Protein AF-A0A962JKN7-F1 (afdb_monomer_lite)

pLDDT: mean 92.86, std 7.68, range [55.69, 98.25]

Radius of gyration: 14.34 Å; chains: 1; bounding box: 36×34×27 Å

Structure (mmCIF, N/CA/C/O backbone):
data_AF-A0A962JKN7-F1
#
_entry.id   AF-A0A962JKN7-F1
#
loop_
_atom_site.group_PDB
_atom_site.id
_atom_site.type_symbol
_atom_site.label_atom_id
_atom_site.label_alt_id
_atom_site.label_comp_id
_atom_site.label_asym_id
_atom_site.label_entity_id
_atom_site.label_seq_id
_atom_site.pdbx_PDB_ins_code
_atom_site.Cartn_x
_atom_site.Cartn_y
_atom_site.Cartn_z
_atom_site.occupancy
_atom_site.B_iso_or_equiv
_atom_site.auth_seq_id
_atom_site.auth_comp_id
_atom_site.auth_asym_id
_atom_site.auth_atom_id
_atom_site.pdbx_PDB_model_num
ATOM 1 N N . MET A 1 1 ? 12.296 -7.113 -0.905 1.00 89.62 1 MET A N 1
ATOM 2 C CA . MET A 1 1 ? 11.095 -6.975 -0.049 1.00 89.62 1 MET A CA 1
ATOM 3 C C . MET A 1 1 ? 10.970 -5.520 0.355 1.00 89.62 1 MET A C 1
ATOM 5 O O . MET A 1 1 ? 11.975 -4.940 0.745 1.00 89.62 1 MET A O 1
ATOM 9 N N . LEU A 1 2 ? 9.780 -4.939 0.223 1.00 96.62 2 LEU A N 1
ATOM 10 C CA . LEU A 1 2 ? 9.479 -3.543 0.534 1.00 96.62 2 LEU A CA 1
ATOM 11 C C . LEU A 1 2 ? 8.229 -3.481 1.411 1.00 96.62 2 LEU A C 1
ATOM 13 O O . LEU A 1 2 ? 7.221 -4.105 1.085 1.00 96.62 2 LEU A O 1
ATOM 17 N N . LEU A 1 3 ? 8.297 -2.715 2.498 1.00 97.25 3 LEU A N 1
ATOM 18 C CA . LEU A 1 3 ? 7.137 -2.360 3.309 1.00 97.25 3 LEU A CA 1
ATOM 19 C C . LEU A 1 3 ? 6.649 -0.983 2.858 1.00 97.25 3 LEU A C 1
ATOM 21 O O . LEU A 1 3 ? 7.410 -0.018 2.889 1.00 97.25 3 LEU A O 1
ATOM 25 N N . LEU A 1 4 ? 5.412 -0.911 2.381 1.00 97.38 4 LEU A N 1
ATOM 26 C CA . LEU A 1 4 ? 4.843 0.293 1.796 1.00 97.38 4 LEU A CA 1
ATOM 27 C C . LEU A 1 4 ? 4.178 1.157 2.865 1.00 97.38 4 LEU A C 1
ATOM 29 O O . LEU A 1 4 ? 3.395 0.663 3.673 1.00 97.38 4 LEU A O 1
ATOM 33 N N . ASP A 1 5 ? 4.463 2.453 2.806 1.00 97.06 5 ASP A N 1
ATOM 34 C CA . ASP A 1 5 ? 3.780 3.486 3.581 1.00 97.06 5 ASP A CA 1
ATOM 35 C C . ASP A 1 5 ? 2.432 3.877 2.937 1.00 97.06 5 ASP A C 1
ATOM 37 O O . ASP A 1 5 ? 2.189 3.648 1.745 1.00 97.06 5 ASP A O 1
ATOM 41 N N . THR A 1 6 ? 1.566 4.532 3.706 1.00 96.62 6 THR A N 1
ATOM 42 C CA . THR A 1 6 ? 0.232 4.999 3.303 1.00 96.62 6 THR A CA 1
ATOM 43 C C . THR A 1 6 ? 0.275 5.917 2.084 1.00 96.62 6 THR A C 1
ATOM 45 O O . THR A 1 6 ? -0.579 5.815 1.196 1.00 96.62 6 THR A O 1
ATOM 48 N N . ASN A 1 7 ? 1.299 6.767 1.974 1.00 94.81 7 ASN A N 1
ATOM 49 C CA . ASN A 1 7 ? 1.480 7.652 0.822 1.00 94.81 7 ASN A CA 1
ATOM 50 C C . ASN A 1 7 ? 1.749 6.871 -0.468 1.00 94.81 7 ASN A C 1
ATOM 52 O O . ASN A 1 7 ? 1.158 7.160 -1.509 1.00 94.81 7 ASN A O 1
ATOM 56 N N . VAL A 1 8 ? 2.592 5.838 -0.389 1.00 96.19 8 VAL A N 1
ATOM 57 C CA . VAL A 1 8 ? 2.936 4.987 -1.534 1.00 96.19 8 VAL A CA 1
ATOM 58 C C . VAL A 1 8 ? 1.706 4.215 -2.000 1.00 96.19 8 VAL A C 1
ATOM 60 O O . VAL A 1 8 ? 1.404 4.202 -3.192 1.00 96.19 8 VAL A O 1
ATOM 63 N N . VAL A 1 9 ? 0.941 3.633 -1.072 1.00 95.44 9 VAL A N 1
ATOM 64 C CA . VAL A 1 9 ? -0.310 2.929 -1.401 1.00 95.44 9 VAL A CA 1
ATOM 65 C C . VAL A 1 9 ? -1.348 3.885 -2.005 1.00 95.44 9 VAL A C 1
ATOM 67 O O . VAL A 1 9 ? -2.022 3.548 -2.981 1.00 95.44 9 VAL A O 1
ATOM 70 N N . SER A 1 10 ? -1.445 5.108 -1.480 1.00 93.88 10 SER A N 1
ATOM 71 C CA . SER A 1 10 ? -2.351 6.137 -2.002 1.00 93.88 10 SER A CA 1
ATOM 72 C C . SER A 1 10 ? -1.982 6.583 -3.420 1.00 93.88 10 SER A C 1
ATOM 74 O O . SER A 1 10 ? -2.869 6.772 -4.255 1.00 93.88 10 SER A O 1
ATOM 76 N N . GLU A 1 11 ? -0.690 6.714 -3.721 1.00 95.25 11 GLU A N 1
ATOM 77 C CA . GLU A 1 11 ? -0.196 7.064 -5.055 1.00 95.25 11 GLU A CA 1
ATOM 78 C C . GLU A 1 11 ? -0.342 5.894 -6.044 1.00 95.25 11 GLU A C 1
ATOM 80 O O . GLU A 1 11 ? -0.747 6.105 -7.189 1.00 95.25 11 GLU A O 1
ATOM 85 N N . LEU A 1 12 ? -0.140 4.643 -5.601 1.00 94.38 12 LEU A N 1
ATOM 86 C CA . LEU A 1 12 ? -0.378 3.437 -6.413 1.00 94.38 12 LEU A CA 1
ATOM 87 C C . LEU A 1 12 ? -1.806 3.387 -6.970 1.00 94.38 12 LEU A C 1
ATOM 89 O O . LEU A 1 12 ? -2.002 3.017 -8.128 1.00 94.38 12 LEU A O 1
ATOM 93 N N . ARG A 1 13 ? -2.810 3.837 -6.204 1.00 92.31 13 ARG A N 1
ATOM 94 C CA . ARG A 1 13 ? -4.201 3.923 -6.690 1.00 92.31 13 ARG A CA 1
ATOM 95 C C . ARG A 1 13 ? -4.365 4.873 -7.877 1.00 92.31 13 ARG A C 1
ATOM 97 O O . ARG A 1 13 ? -5.257 4.668 -8.699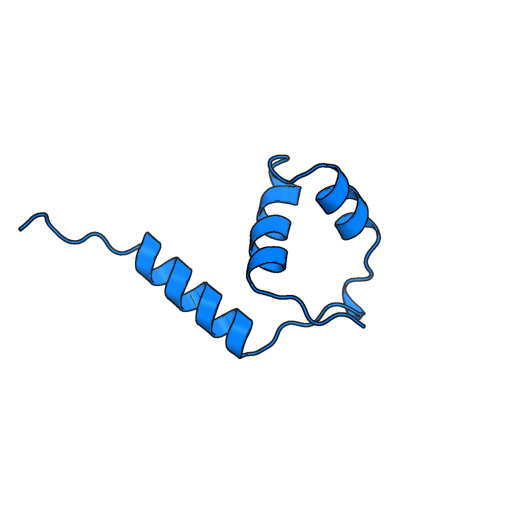 1.00 92.31 13 ARG A O 1
ATOM 104 N N . LYS A 1 14 ? -3.517 5.899 -7.991 1.00 94.19 14 LYS A N 1
ATOM 105 C CA . LYS A 1 14 ? -3.563 6.864 -9.098 1.00 94.19 14 LYS A CA 1
ATOM 106 C C . LYS A 1 14 ? -2.935 6.313 -10.377 1.00 94.19 14 LYS A C 1
ATOM 108 O O . LYS A 1 14 ? -3.319 6.772 -11.456 1.00 94.19 14 LYS A O 1
ATOM 113 N N . VAL A 1 15 ? -2.045 5.316 -10.284 1.00 92.38 15 VAL A N 1
ATOM 114 C CA . VAL A 1 15 ? -1.326 4.724 -11.431 1.00 92.38 15 VAL A CA 1
ATOM 115 C C . VAL A 1 15 ? -2.303 4.195 -12.481 1.00 92.38 15 VAL A C 1
ATOM 117 O O . VAL A 1 15 ? -2.173 4.532 -13.656 1.00 92.38 15 VAL A O 1
ATOM 120 N N . ASN A 1 16 ? -3.343 3.467 -12.062 1.00 85.06 16 ASN A N 1
ATOM 121 C CA . ASN A 1 16 ? -4.359 2.920 -12.974 1.00 85.06 16 ASN A CA 1
ATOM 122 C C . ASN A 1 16 ? -5.255 3.994 -13.610 1.00 85.06 16 ASN A C 1
ATOM 124 O O . ASN A 1 16 ? -5.878 3.745 -14.635 1.00 85.06 16 ASN A O 1
ATOM 128 N N . THR A 1 17 ? -5.314 5.191 -13.022 1.00 92.06 17 THR A N 1
ATOM 129 C CA . THR A 1 17 ? -6.094 6.323 -13.551 1.00 92.06 17 THR A CA 1
ATOM 130 C C . THR A 1 17 ? -5.249 7.307 -14.364 1.00 92.06 17 THR A C 1
ATOM 132 O O . THR A 1 17 ? -5.767 8.332 -14.796 1.00 92.06 17 THR A O 1
ATOM 135 N N . GLY A 1 18 ? -3.948 7.036 -14.541 1.00 90.44 18 GLY A N 1
ATOM 136 C CA . GLY A 1 18 ? -3.015 7.925 -15.243 1.00 90.44 18 GLY A CA 1
ATOM 137 C C . GLY A 1 18 ? -2.704 9.235 -14.509 1.00 90.44 18 GLY A C 1
ATOM 138 O O . GLY A 1 18 ? -2.108 10.130 -15.094 1.00 90.44 18 GLY A O 1
ATOM 139 N N . LYS A 1 19 ? -3.109 9.360 -13.238 1.00 93.75 19 LYS A N 1
ATOM 140 C CA . LYS A 1 19 ? -2.947 10.577 -12.421 1.00 93.75 19 LYS A CA 1
ATOM 141 C C . LYS A 1 19 ? -1.730 10.542 -11.493 1.00 93.75 19 LYS A C 1
ATOM 143 O O . LYS A 1 19 ? -1.519 11.502 -10.758 1.00 93.75 19 LYS A O 1
ATOM 148 N N . ALA A 1 20 ? -1.001 9.428 -11.459 1.00 94.88 20 ALA A N 1
ATOM 149 C CA . ALA A 1 20 ? 0.209 9.306 -10.654 1.00 94.88 20 ALA A CA 1
ATOM 150 C C . ALA A 1 20 ? 1.379 10.052 -11.301 1.00 94.88 20 ALA A C 1
ATOM 152 O O . ALA A 1 20 ? 1.423 10.191 -12.527 1.00 94.88 20 ALA A O 1
ATOM 153 N N . ASP A 1 21 ? 2.356 10.450 -10.487 1.00 95.94 21 ASP A N 1
ATOM 154 C CA . ASP A 1 21 ? 3.648 10.910 -11.002 1.00 95.94 2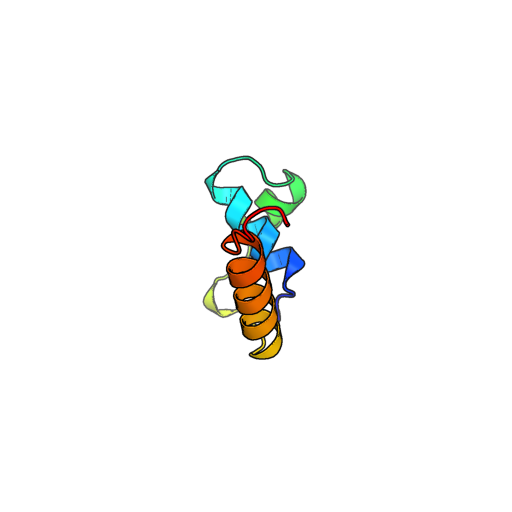1 ASP A CA 1
ATOM 155 C C . ASP A 1 21 ? 4.271 9.866 -11.953 1.00 95.94 21 ASP A C 1
ATOM 157 O O . ASP A 1 21 ? 4.242 8.657 -11.700 1.00 95.94 21 ASP A O 1
ATOM 161 N N . SER A 1 22 ? 4.835 10.325 -13.072 1.00 94.88 22 SER A N 1
ATOM 162 C CA . SER A 1 22 ? 5.331 9.440 -14.132 1.00 94.88 22 SER A CA 1
ATOM 163 C C . SER A 1 22 ? 6.542 8.611 -13.700 1.00 94.88 22 SER A C 1
ATOM 165 O O . SER A 1 22 ? 6.657 7.446 -14.095 1.00 94.88 22 SER A O 1
ATOM 167 N N . ARG A 1 23 ? 7.418 9.164 -12.850 1.00 96.06 23 ARG A N 1
ATOM 168 C CA . ARG A 1 23 ? 8.573 8.443 -12.297 1.00 96.06 23 ARG A CA 1
ATOM 169 C C . ARG A 1 23 ? 8.103 7.400 -11.294 1.00 96.06 23 ARG A C 1
ATOM 171 O O . ARG A 1 23 ? 8.567 6.262 -11.343 1.00 96.06 23 ARG A O 1
ATOM 178 N N . PHE A 1 24 ? 7.133 7.756 -10.452 1.00 95.75 24 PHE A N 1
ATOM 179 C CA . PHE A 1 24 ? 6.515 6.817 -9.520 1.00 95.75 24 PHE A CA 1
ATOM 180 C C . PHE A 1 24 ? 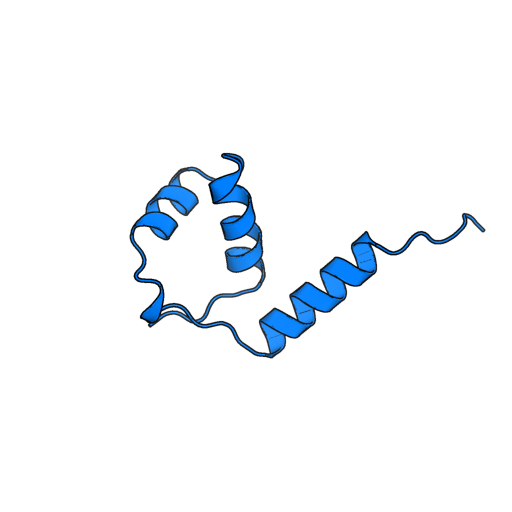5.820 5.661 -10.248 1.00 95.75 24 PHE A C 1
ATOM 182 O O . PHE A 1 24 ? 6.044 4.497 -9.922 1.00 95.75 24 PHE A O 1
ATOM 189 N N . ALA A 1 25 ? 5.021 5.956 -11.276 1.00 95.62 25 ALA A N 1
ATOM 190 C CA . ALA A 1 25 ? 4.328 4.942 -12.062 1.00 95.62 25 ALA A CA 1
ATOM 191 C C . ALA A 1 25 ? 5.306 3.991 -12.771 1.00 95.62 25 ALA A C 1
ATOM 193 O O . ALA A 1 25 ? 5.049 2.790 -12.853 1.00 95.62 25 ALA A O 1
ATOM 194 N N . HIS A 1 26 ? 6.433 4.509 -13.270 1.00 95.75 26 HIS A N 1
ATOM 195 C CA . HIS A 1 26 ? 7.483 3.687 -13.866 1.00 95.75 26 HIS A CA 1
ATOM 196 C C . HIS A 1 26 ? 8.140 2.764 -12.833 1.00 95.75 26 HIS A C 1
ATOM 198 O O . HIS A 1 26 ? 8.240 1.562 -13.073 1.00 95.75 26 HIS A O 1
ATOM 204 N N . TRP A 1 27 ? 8.513 3.300 -11.668 1.00 95.31 27 TRP A N 1
ATOM 205 C CA . TRP A 1 27 ? 9.055 2.514 -10.560 1.00 95.31 27 TRP A CA 1
ATOM 206 C C . TRP A 1 27 ? 8.076 1.425 -10.100 1.00 95.31 27 TRP A C 1
ATOM 208 O O . TRP A 1 27 ? 8.465 0.265 -9.972 1.00 95.31 27 TRP A O 1
ATOM 218 N N . ALA A 1 28 ? 6.798 1.769 -9.919 1.00 94.38 28 ALA A N 1
ATOM 219 C CA . ALA A 1 28 ? 5.763 0.851 -9.448 1.00 94.38 28 ALA A CA 1
ATOM 220 C C . ALA A 1 28 ? 5.578 -0.351 -10.388 1.00 94.38 28 ALA A C 1
ATOM 222 O O . ALA A 1 28 ? 5.443 -1.482 -9.926 1.00 94.38 28 ALA A O 1
ATOM 223 N N . LYS A 1 29 ? 5.632 -0.125 -11.708 1.00 93.12 29 LYS A N 1
ATOM 224 C CA . LYS A 1 29 ? 5.508 -1.179 -12.730 1.00 93.12 29 LYS A CA 1
ATOM 225 C C . LYS A 1 29 ? 6.669 -2.177 -12.746 1.00 93.12 29 LYS A C 1
ATOM 227 O O . LYS A 1 29 ? 6.520 -3.251 -13.318 1.00 93.12 29 LYS A O 1
ATOM 232 N N . GLN A 1 30 ? 7.809 -1.833 -12.153 1.00 95.19 30 GLN A N 1
ATOM 233 C CA . GLN A 1 30 ? 8.981 -2.710 -12.076 1.00 95.19 30 GLN A CA 1
ATOM 234 C C . GLN A 1 30 ? 8.992 -3.586 -10.818 1.00 95.19 30 GLN A C 1
ATOM 236 O O . GLN A 1 30 ? 9.838 -4.470 -10.701 1.00 95.19 30 GLN A O 1
ATOM 241 N N . GLN A 1 31 ? 8.087 -3.345 -9.864 1.00 95.12 31 GLN A N 1
ATOM 242 C CA . GLN A 1 31 ? 8.080 -4.079 -8.605 1.00 95.12 31 GLN A CA 1
ATOM 243 C C . GLN A 1 31 ? 7.383 -5.433 -8.749 1.00 95.12 31 GLN A C 1
ATOM 245 O O . GLN A 1 31 ? 6.331 -5.553 -9.377 1.00 95.12 31 GLN A O 1
ATOM 250 N N . LEU A 1 32 ? 7.938 -6.457 -8.099 1.00 96.12 32 LEU A N 1
ATOM 251 C CA . LEU A 1 32 ? 7.288 -7.757 -7.990 1.00 96.12 32 LEU A CA 1
ATOM 252 C C . LEU A 1 32 ? 6.283 -7.735 -6.833 1.00 96.12 32 LEU A C 1
ATOM 254 O O . LEU A 1 32 ? 6.675 -7.544 -5.684 1.00 96.12 32 LEU A O 1
ATOM 258 N N . LEU A 1 33 ? 5.002 -7.985 -7.121 1.00 92.44 33 LEU A N 1
ATOM 259 C CA . LEU A 1 33 ? 3.920 -7.944 -6.123 1.00 92.44 33 LEU A CA 1
ATOM 260 C C . LEU A 1 33 ? 4.187 -8.822 -4.891 1.00 92.44 33 LEU A C 1
ATOM 262 O O . LEU A 1 33 ? 3.907 -8.398 -3.777 1.00 92.44 33 LEU A O 1
ATOM 266 N N . SER A 1 34 ? 4.790 -10.005 -5.062 1.00 96.50 34 SER A N 1
ATOM 267 C CA . SER A 1 34 ? 5.129 -10.912 -3.949 1.00 96.50 34 SER A CA 1
ATOM 268 C C . SER A 1 34 ? 6.205 -10.368 -2.999 1.00 96.50 34 SER A C 1
ATOM 270 O O . SER A 1 34 ? 6.461 -10.943 -1.941 1.00 96.50 34 SER A O 1
ATOM 272 N N . GLN A 1 35 ? 6.854 -9.262 -3.366 1.00 97.06 35 GLN A N 1
ATOM 273 C CA . GLN A 1 35 ? 7.835 -8.577 -2.536 1.00 97.06 35 GLN A CA 1
ATOM 274 C C . GLN A 1 35 ? 7.299 -7.292 -1.899 1.00 97.06 35 GLN A C 1
ATOM 276 O O . GLN A 1 35 ? 8.072 -6.631 -1.202 1.00 97.06 35 GLN A O 1
ATOM 281 N N . LEU A 1 36 ? 6.030 -6.940 -2.120 1.00 96.88 36 LEU A N 1
ATOM 282 C CA . LEU A 1 36 ? 5.392 -5.756 -1.554 1.00 96.88 36 LEU A CA 1
ATOM 283 C C . LEU A 1 36 ? 4.521 -6.145 -0.359 1.00 96.88 36 LEU A C 1
ATOM 285 O O . LEU A 1 36 ? 3.687 -7.041 -0.450 1.00 96.88 36 LEU A O 1
AT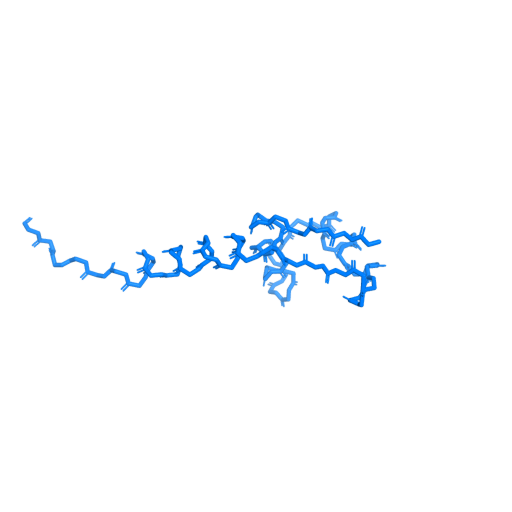OM 289 N N . TYR A 1 37 ? 4.709 -5.442 0.750 1.00 97.31 37 TYR A N 1
ATOM 290 C CA . TYR A 1 37 ? 4.017 -5.681 2.012 1.00 97.31 37 TYR A CA 1
ATOM 291 C C . TYR A 1 37 ? 3.427 -4.371 2.528 1.00 97.31 37 TYR A C 1
ATOM 293 O O . TYR A 1 37 ? 3.924 -3.292 2.211 1.00 97.31 37 TYR A O 1
ATOM 301 N N . VAL A 1 38 ? 2.395 -4.461 3.359 1.00 97.38 38 VAL A N 1
ATOM 302 C CA . VAL A 1 38 ? 1.818 -3.324 4.087 1.00 97.38 38 VAL A CA 1
ATOM 303 C C . VAL A 1 38 ? 1.761 -3.659 5.570 1.00 97.38 38 VAL A C 1
ATOM 305 O O . VAL A 1 38 ? 1.572 -4.817 5.944 1.00 97.38 38 VAL A O 1
ATOM 308 N N . SER A 1 39 ? 1.945 -2.651 6.419 1.00 98.25 39 SER A N 1
ATOM 309 C CA . SER A 1 39 ? 1.766 -2.806 7.862 1.00 98.25 39 SER A CA 1
ATOM 310 C C . SER A 1 39 ? 0.278 -2.784 8.211 1.00 98.25 39 SER A C 1
ATOM 312 O O . SER A 1 39 ? -0.504 -2.099 7.551 1.00 98.25 39 SER A O 1
ATOM 314 N N . ALA A 1 40 ? -0.113 -3.448 9.302 1.00 98.06 40 ALA A N 1
ATOM 315 C CA . ALA A 1 40 ? -1.450 -3.283 9.877 1.00 98.06 40 ALA A CA 1
ATOM 316 C C . ALA A 1 40 ? -1.750 -1.807 10.226 1.00 98.06 40 ALA A C 1
ATOM 318 O O . ALA A 1 40 ? -2.894 -1.372 10.132 1.00 98.06 40 ALA A O 1
ATOM 319 N N . ILE A 1 41 ? -0.719 -1.013 10.544 1.00 97.62 41 ILE A N 1
ATOM 320 C CA . ILE A 1 41 ? -0.851 0.433 10.783 1.00 97.62 41 ILE A CA 1
ATOM 321 C C . ILE A 1 41 ? -1.215 1.184 9.496 1.00 97.62 41 ILE A C 1
ATOM 323 O O . ILE A 1 41 ? -2.139 1.987 9.505 1.00 97.62 41 ILE A O 1
ATOM 327 N N . THR A 1 42 ? -0.567 0.868 8.371 1.00 97.62 42 THR A N 1
ATOM 328 C CA . THR A 1 42 ? -0.899 1.432 7.049 1.00 97.62 42 THR A CA 1
ATOM 329 C C . THR A 1 42 ? -2.348 1.130 6.662 1.00 97.62 42 THR A C 1
ATOM 331 O O . THR A 1 42 ? -3.035 1.978 6.100 1.00 97.62 42 THR A O 1
ATOM 334 N N . VAL A 1 43 ? -2.842 -0.070 6.987 1.00 97.62 43 VAL A N 1
ATOM 335 C CA . VAL A 1 43 ? -4.253 -0.431 6.773 1.00 97.62 43 VAL A CA 1
ATOM 336 C C . VAL A 1 43 ? -5.174 0.443 7.630 1.00 97.62 43 VAL A C 1
ATOM 338 O O . VAL A 1 43 ? -6.087 1.061 7.087 1.00 97.62 43 VAL A O 1
ATOM 341 N N . MET A 1 44 ? -4.892 0.568 8.930 1.00 97.94 44 MET A N 1
ATOM 342 C CA . MET A 1 44 ? -5.659 1.417 9.851 1.00 97.94 44 MET A CA 1
ATOM 343 C C . MET A 1 44 ? -5.712 2.884 9.388 1.00 97.94 44 MET A C 1
ATOM 345 O O . MET A 1 44 ? -6.772 3.507 9.406 1.00 97.94 44 MET A O 1
ATOM 349 N N . GLU A 1 45 ? -4.591 3.449 8.941 1.00 97.75 45 GLU A N 1
ATOM 350 C CA . GLU A 1 45 ? -4.536 4.825 8.429 1.00 97.75 45 GLU A CA 1
ATOM 351 C C . GLU A 1 45 ? -5.411 5.017 7.184 1.00 97.75 45 GLU A C 1
ATOM 353 O O . GLU A 1 45 ? -6.133 6.013 7.074 1.00 97.75 45 GLU A O 1
ATOM 358 N N . LEU A 1 46 ? -5.391 4.052 6.257 1.00 96.31 46 LEU A N 1
ATOM 359 C CA . LEU A 1 46 ? -6.244 4.075 5.069 1.00 96.31 46 LEU A CA 1
ATOM 360 C C . LEU A 1 46 ? -7.730 3.997 5.438 1.00 96.31 46 LEU A C 1
ATOM 362 O O . LEU A 1 46 ? -8.528 4.738 4.864 1.00 96.31 46 LEU A O 1
ATOM 366 N N . GLU A 1 47 ? -8.106 3.144 6.392 1.00 96.44 47 GLU A N 1
ATOM 367 C CA . GLU A 1 47 ? -9.485 3.029 6.883 1.00 96.44 47 GLU A CA 1
ATOM 368 C C . GLU A 1 47 ? -9.973 4.342 7.500 1.00 96.44 47 GLU A C 1
ATOM 370 O O . GLU A 1 47 ? -11.033 4.847 7.120 1.00 96.44 47 GLU A O 1
ATOM 375 N N . ILE A 1 48 ? -9.170 4.949 8.380 1.00 96.31 48 ILE A N 1
ATOM 376 C CA . ILE A 1 48 ? -9.468 6.258 8.975 1.00 96.31 48 ILE A CA 1
ATOM 377 C C . ILE A 1 48 ? -9.637 7.315 7.876 1.00 96.31 48 ILE A C 1
ATOM 379 O O . ILE A 1 48 ? -10.621 8.059 7.878 1.00 96.31 48 ILE A O 1
ATOM 383 N N . GLY A 1 49 ? -8.719 7.363 6.907 1.00 94.56 49 GLY A N 1
ATOM 384 C CA . GLY A 1 49 ? -8.782 8.313 5.798 1.00 94.56 49 GLY A CA 1
ATOM 385 C C . GLY A 1 49 ? -10.016 8.129 4.906 1.00 94.56 49 GLY A C 1
ATOM 386 O O . GLY A 1 49 ? -10.597 9.114 4.443 1.00 94.56 49 GLY A O 1
ATOM 387 N N . ILE A 1 50 ? -10.453 6.886 4.676 1.00 93.81 50 ILE A N 1
ATOM 388 C CA . ILE A 1 50 ? -11.697 6.586 3.951 1.00 93.81 50 ILE A CA 1
ATOM 389 C C . ILE A 1 50 ? -12.901 7.089 4.749 1.00 93.81 50 ILE A C 1
ATOM 391 O O . ILE A 1 50 ? -13.702 7.845 4.197 1.00 93.81 50 ILE A O 1
ATOM 395 N N . LEU A 1 51 ? -12.995 6.737 6.036 1.00 95.50 51 LEU A N 1
ATOM 396 C CA . LEU A 1 51 ? -14.106 7.131 6.908 1.00 95.50 51 LEU A CA 1
ATOM 397 C C . LEU A 1 51 ? -14.264 8.653 6.989 1.00 95.50 51 LEU A C 1
ATOM 399 O O . LEU A 1 51 ? -15.377 9.167 6.880 1.00 95.50 51 LEU A O 1
ATOM 403 N N . GLN A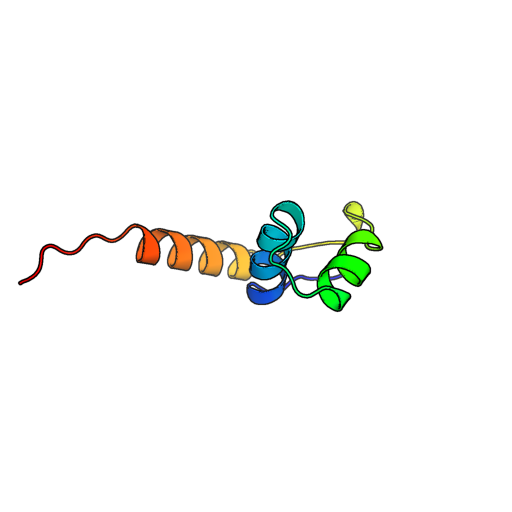 1 52 ? -13.151 9.380 7.111 1.00 93.94 52 GLN A N 1
ATOM 404 C CA . GLN A 1 52 ? -13.145 10.843 7.115 1.00 93.94 52 GLN A CA 1
ATOM 405 C C . GLN A 1 52 ? -13.657 11.436 5.799 1.00 93.94 52 GLN A C 1
ATOM 407 O O . GLN A 1 52 ? -14.409 12.404 5.825 1.00 93.94 52 GLN A O 1
ATOM 412 N N . LYS A 1 53 ? -13.301 10.857 4.644 1.00 90.62 53 LYS A N 1
ATOM 413 C CA . LYS A 1 53 ? -13.814 11.326 3.344 1.00 90.62 53 LYS A CA 1
ATOM 414 C C . LYS A 1 53 ? -15.291 11.020 3.131 1.00 90.62 53 LYS A C 1
ATOM 416 O O . LYS A 1 53 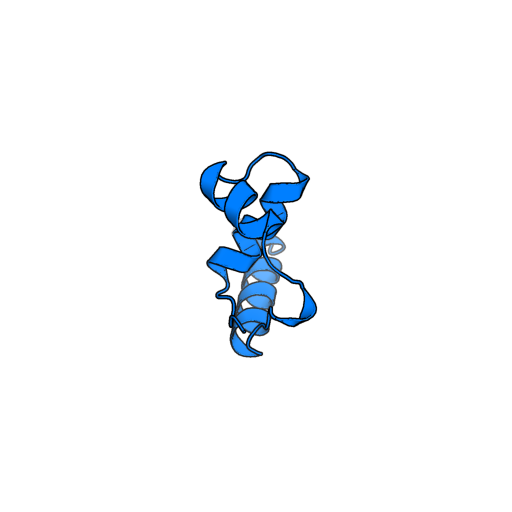? -15.956 11.754 2.410 1.00 90.62 53 LYS A O 1
ATOM 421 N N . THR A 1 54 ? -15.789 9.936 3.716 1.00 89.19 54 THR A N 1
ATOM 422 C CA . THR A 1 54 ? -17.211 9.565 3.659 1.00 89.19 54 THR A CA 1
ATOM 423 C C . THR A 1 54 ? -18.063 10.282 4.702 1.00 89.19 54 THR A C 1
ATOM 425 O O . THR A 1 54 ? -19.283 10.135 4.701 1.00 89.19 54 THR A O 1
ATOM 428 N N . ARG A 1 55 ? -17.439 11.041 5.608 1.00 87.12 55 ARG A N 1
ATOM 429 C CA . ARG A 1 55 ? -18.138 11.791 6.643 1.00 87.12 55 ARG A CA 1
ATOM 430 C C . ARG A 1 55 ? -18.817 13.011 6.022 1.00 87.12 55 ARG A C 1
ATOM 432 O O . ARG A 1 55 ? -18.156 13.958 5.609 1.00 87.12 55 ARG A O 1
ATOM 439 N N . TYR A 1 56 ? -20.144 12.989 6.005 1.00 78.62 56 TYR A N 1
ATOM 440 C CA . TYR A 1 56 ? -20.983 14.147 5.717 1.00 78.62 56 TYR A CA 1
ATOM 441 C C . TYR A 1 56 ? -21.549 14.652 7.041 1.00 78.62 56 TYR A C 1
ATOM 443 O O . TYR A 1 56 ? -22.591 14.179 7.491 1.00 78.62 56 TYR A O 1
ATOM 451 N N . ASP A 1 57 ? -20.844 15.573 7.697 1.00 80.31 57 ASP A N 1
ATOM 452 C CA . ASP A 1 57 ? -21.467 16.316 8.791 1.00 80.31 57 ASP A CA 1
ATOM 453 C C . ASP A 1 57 ? -22.493 17.278 8.182 1.00 80.31 57 ASP A C 1
ATOM 455 O O . ASP A 1 57 ? -22.193 18.023 7.245 1.00 80.31 57 ASP A O 1
ATOM 459 N N . VAL A 1 58 ? -23.718 17.248 8.703 1.00 71.12 58 VAL A N 1
ATOM 460 C CA . VAL A 1 58 ? -24.705 18.294 8.424 1.00 71.12 58 VAL A CA 1
ATOM 461 C C . VAL A 1 58 ? -24.105 19.594 8.955 1.00 71.12 58 VAL A C 1
ATOM 463 O O . VAL A 1 58 ? -23.684 19.624 10.111 1.00 71.12 58 VAL A O 1
ATOM 466 N N . GLN A 1 59 ? -24.013 20.630 8.112 1.00 66.62 59 GLN A N 1
ATOM 467 C CA . GLN A 1 59 ? -23.589 21.963 8.551 1.00 66.62 59 GLN A CA 1
ATOM 468 C C . GLN A 1 59 ? -24.383 22.336 9.810 1.00 66.62 59 GLN A C 1
ATOM 470 O O . GLN A 1 59 ? -25.614 22.364 9.762 1.00 66.62 59 GLN A O 1
ATOM 475 N N . GLN A 1 60 ? -23.675 22.541 10.924 1.00 55.69 60 GLN A N 1
ATOM 476 C CA . GLN A 1 60 ? -24.243 23.172 12.113 1.00 55.69 60 GLN A CA 1
ATOM 477 C C . GLN A 1 60 ? -24.360 24.676 11.899 1.00 55.69 60 GLN A C 1
ATOM 479 O O . GLN A 1 60 ? -23.449 25.244 11.251 1.00 55.69 60 GLN A O 1
#

Foldseek 3Di:
DDEDALVLVVLVVCLVVVNHDPVSNVVVVPDDPVPYHYDPVSVVVVVVVVVVVVDDDDDD

Sequence (60 aa):
MLLLDTNVVSELRKVNTGKADSRFAHWAKQQLLSQLYVSAITVMELEIGILQKTRYDVQQ

Secondary structure (DSSP, 8-state):
-EEEPHHHHHHHHHHTTT-S-HHHHHHHHTS-GGGEEE-HHHHHHHHHHHHHHH--PPP-